Protein AF-A0A371H7N7-F1 (afdb_monomer_lite)

Organism: Mucuna pruriens (NCBI:txid157652)

pLDDT: mean 86.78, std 11.56, range [39.19, 96.56]

Foldseek 3Di:
DAKAWEDQPDPAWEDLDPVQFDPKDQPPWDWDADPVRDIFTFRTFGAGPLAPVRHGYTHTNPDPHTYDHPVVLVVQVWDWDDDPQKIFTAHPVRQTQDIFGQDPVRTTMDDSNVSSVSNVVVVVVPD

Secondary structure (DSSP, 8-state):
--EEEEESS-SS-EES-GGGEEEEETT--EEEE-TTS-EEEE-EEEEETT-TT--SEEE-TT-SSEEEEHHHHHHTT-EEEEETTEEEEE-TT--EEEEEEBPTTS-EEEEHHHHHHHHHHHHHT--

Radius of gyration: 14.7 Å; chains: 1; bounding box: 49×28×42 Å

Sequence (127 aa):
MFFLYLDTGCSNYMTGNRDWLVDFNPNVTTSVRFADNSTNLVEGIGKNGKTAFMHDVLYIPSMKNNLLSLGQLLEKGFTMVMQANHIKNFDDKQRLVLKAQLSRNRTFKVNLSTIAIQYLSTVNTRR

Structure (mmCIF, N/CA/C/O backbone):
data_AF-A0A371H7N7-F1
#
_entry.id   AF-A0A371H7N7-F1
#
loop_
_atom_site.group_PDB
_atom_site.id
_atom_site.type_symbol
_atom_site.label_atom_id
_atom_site.label_alt_id
_atom_site.label_comp_id
_atom_site.label_asym_id
_atom_site.label_entity_id
_atom_site.label_seq_id
_atom_site.pdbx_PDB_ins_code
_atom_site.Cartn_x
_atom_site.Cartn_y
_atom_site.Cartn_z
_atom_site.occupancy
_atom_site.B_iso_or_equiv
_atom_site.auth_seq_id
_atom_site.auth_comp_id
_atom_site.auth_asym_id
_atom_site.auth_atom_id
_atom_site.pdbx_PDB_model_num
ATOM 1 N N . MET A 1 1 ? -1.977 -17.231 0.089 1.00 50.56 1 MET A N 1
ATOM 2 C CA . MET A 1 1 ? -2.769 -16.263 0.887 1.00 50.56 1 MET A CA 1
ATOM 3 C C . MET A 1 1 ? -2.306 -14.861 0.516 1.00 50.56 1 MET A C 1
ATOM 5 O O . MET A 1 1 ? -1.103 -14.641 0.472 1.00 50.56 1 MET A O 1
ATOM 9 N N . PHE A 1 2 ? -3.218 -13.960 0.153 1.00 75.62 2 PHE A N 1
ATOM 10 C CA . PHE A 1 2 ? -2.878 -12.685 -0.489 1.00 75.62 2 PHE A CA 1
ATOM 11 C C . PHE A 1 2 ? -2.999 -11.528 0.506 1.00 75.62 2 PHE A C 1
ATOM 13 O O . PHE A 1 2 ? -4.110 -11.130 0.862 1.00 75.62 2 PHE A O 1
ATOM 20 N N . PHE A 1 3 ? -1.857 -11.022 0.974 1.00 85.88 3 PHE A N 1
ATOM 21 C CA . PHE A 1 3 ? -1.798 -9.953 1.967 1.00 85.88 3 PHE A CA 1
ATOM 22 C C . PHE A 1 3 ? -1.256 -8.650 1.384 1.00 85.88 3 PHE A C 1
ATOM 24 O O . PHE A 1 3 ? -0.338 -8.666 0.560 1.00 85.88 3 PHE A O 1
ATOM 31 N N . LEU A 1 4 ? -1.802 -7.541 1.879 1.00 89.81 4 LEU A N 1
ATOM 32 C CA . LEU A 1 4 ? -1.240 -6.199 1.754 1.00 89.81 4 LEU A CA 1
ATOM 33 C C . LEU A 1 4 ? -0.798 -5.724 3.137 1.00 89.81 4 LEU A C 1
ATOM 35 O O . LEU A 1 4 ? -1.528 -5.922 4.112 1.00 89.81 4 LEU A O 1
ATOM 39 N N . TYR A 1 5 ? 0.362 -5.084 3.219 1.00 94.06 5 TYR A N 1
ATOM 40 C CA . TYR A 1 5 ? 0.776 -4.342 4.406 1.00 94.06 5 TYR A CA 1
ATOM 41 C C . TYR A 1 5 ? 0.258 -2.917 4.305 1.00 94.06 5 TYR A C 1
ATOM 43 O O . TYR A 1 5 ? 0.363 -2.302 3.250 1.00 94.06 5 TYR A O 1
ATOM 51 N N . LEU A 1 6 ? -0.292 -2.403 5.397 1.00 94.12 6 LEU A N 1
ATOM 52 C CA . LEU A 1 6 ? -0.692 -1.005 5.482 1.00 94.12 6 LEU A CA 1
ATOM 53 C C . LEU A 1 6 ? 0.512 -0.187 5.922 1.00 94.12 6 LEU A C 1
ATOM 55 O O . LEU A 1 6 ? 1.086 -0.472 6.975 1.00 94.12 6 LEU A O 1
ATOM 59 N N . ASP A 1 7 ? 0.884 0.798 5.118 1.00 94.00 7 ASP A N 1
ATOM 60 C CA . ASP A 1 7 ? 2.124 1.535 5.305 1.00 94.00 7 ASP A CA 1
ATOM 61 C C . ASP A 1 7 ? 1.905 3.035 5.080 1.00 94.00 7 ASP A C 1
ATOM 63 O O . ASP A 1 7 ? 1.412 3.464 4.035 1.00 94.00 7 ASP A O 1
ATOM 67 N N . THR A 1 8 ? 2.250 3.836 6.089 1.00 93.62 8 THR A N 1
ATOM 68 C CA . THR A 1 8 ? 2.228 5.303 6.020 1.00 93.62 8 THR A CA 1
ATOM 69 C C . THR A 1 8 ? 3.450 5.869 5.299 1.00 93.62 8 THR A C 1
ATOM 71 O O . THR A 1 8 ? 3.380 6.985 4.801 1.00 93.62 8 THR A O 1
ATOM 74 N N . GLY A 1 9 ? 4.564 5.131 5.248 1.00 92.88 9 GLY A N 1
ATOM 75 C CA . GLY A 1 9 ? 5.793 5.520 4.544 1.00 92.88 9 GLY A CA 1
ATOM 76 C C . GLY A 1 9 ? 5.787 5.161 3.057 1.00 92.88 9 GLY A C 1
ATOM 77 O O . GLY A 1 9 ? 6.734 5.463 2.336 1.00 92.88 9 GLY A O 1
ATOM 78 N N . CYS A 1 10 ? 4.723 4.514 2.595 1.00 92.81 10 CYS A N 1
ATOM 79 C CA . CYS A 1 10 ? 4.551 4.093 1.220 1.00 92.81 10 CYS A CA 1
ATOM 80 C C . CYS A 1 10 ? 3.771 5.161 0.440 1.00 92.81 10 CYS A C 1
ATOM 82 O O . CYS A 1 10 ? 2.659 5.513 0.833 1.00 92.81 10 CYS A O 1
ATOM 84 N N . SER A 1 11 ? 4.320 5.670 -0.667 1.00 90.94 11 SER A N 1
ATOM 85 C CA . SER A 1 11 ? 3.679 6.727 -1.469 1.00 90.94 11 SER A CA 1
ATOM 86 C C . SER A 1 11 ? 2.551 6.214 -2.365 1.00 90.94 11 SER A C 1
ATOM 88 O O . SER A 1 11 ? 1.577 6.918 -2.600 1.00 90.94 11 SER A O 1
ATOM 90 N N . ASN A 1 12 ? 2.667 4.982 -2.864 1.00 91.38 12 ASN A N 1
ATOM 91 C CA . ASN A 1 12 ? 1.751 4.405 -3.844 1.00 91.38 12 ASN A CA 1
ATOM 92 C C . ASN A 1 12 ? 1.397 2.971 -3.473 1.00 91.38 12 ASN A C 1
ATOM 94 O O . ASN A 1 12 ? 2.166 2.277 -2.819 1.00 91.38 12 ASN A O 1
ATOM 98 N N . TYR A 1 13 ? 0.259 2.472 -3.937 1.00 91.75 13 TYR A N 1
ATOM 99 C CA . TYR A 1 13 ? 0.018 1.034 -3.935 1.00 91.75 13 TYR A CA 1
ATOM 100 C C . TYR A 1 13 ? 1.045 0.323 -4.802 1.00 91.75 13 TYR A C 1
ATOM 102 O O . TYR A 1 13 ? 1.260 0.698 -5.951 1.00 91.75 13 TYR A O 1
ATOM 110 N N . MET A 1 14 ? 1.673 -0.708 -4.245 1.00 93.12 14 MET A N 1
ATOM 111 C CA . MET A 1 14 ? 2.745 -1.436 -4.912 1.00 93.12 14 MET A CA 1
ATOM 112 C C . MET A 1 14 ? 2.577 -2.942 -4.728 1.00 93.12 14 MET A C 1
ATOM 114 O O . MET A 1 14 ? 2.270 -3.420 -3.631 1.00 93.12 14 MET A O 1
ATOM 118 N N . THR A 1 15 ? 2.781 -3.702 -5.800 1.00 92.69 15 THR A N 1
ATOM 119 C CA . THR A 1 15 ? 2.660 -5.164 -5.803 1.00 92.69 15 THR A CA 1
ATOM 120 C C . THR A 1 15 ? 3.768 -5.807 -6.625 1.00 92.69 15 THR A C 1
ATOM 122 O O . THR A 1 15 ? 4.116 -5.326 -7.702 1.00 92.69 15 THR A O 1
ATOM 125 N N . GLY A 1 16 ? 4.276 -6.939 -6.141 1.00 93.44 16 GLY A N 1
ATOM 126 C CA . GLY A 1 16 ? 5.113 -7.844 -6.936 1.00 93.44 16 GLY A CA 1
ATOM 127 C C . GLY A 1 16 ? 4.303 -8.896 -7.694 1.00 93.44 16 GLY A C 1
ATOM 128 O O . GLY A 1 16 ? 4.861 -9.701 -8.433 1.00 93.44 16 GLY A O 1
ATOM 129 N N . ASN A 1 17 ? 2.977 -8.921 -7.520 1.00 91.69 17 ASN A N 1
ATOM 130 C CA . ASN A 1 17 ? 2.099 -9.908 -8.139 1.00 91.69 17 ASN A CA 1
ATOM 131 C C . ASN A 1 17 ? 1.337 -9.319 -9.337 1.00 91.69 17 ASN A C 1
ATOM 133 O O . ASN A 1 17 ? 0.394 -8.544 -9.162 1.00 91.69 17 ASN A O 1
ATOM 137 N N . ARG A 1 18 ? 1.735 -9.733 -10.544 1.00 91.56 18 ARG A N 1
ATOM 138 C CA . ARG A 1 18 ? 1.159 -9.298 -11.823 1.00 91.56 18 ARG A CA 1
ATOM 139 C C . ARG A 1 18 ? -0.263 -9.816 -12.067 1.00 91.56 18 ARG A C 1
ATOM 141 O O . ARG A 1 18 ? -1.046 -9.134 -12.728 1.00 91.56 18 ARG A O 1
ATOM 148 N N . ASP A 1 19 ? -0.615 -10.971 -11.511 1.00 90.62 19 ASP A N 1
ATOM 149 C CA . ASP A 1 19 ? -1.928 -11.608 -11.703 1.00 90.62 19 ASP A CA 1
ATOM 150 C C . ASP A 1 19 ? -3.046 -10.887 -10.941 1.00 90.62 19 ASP A C 1
ATOM 152 O O . ASP A 1 19 ? -4.230 -11.142 -11.151 1.00 90.62 19 ASP A O 1
ATOM 156 N N . TRP A 1 20 ? -2.691 -9.988 -10.020 1.00 86.69 20 TRP A N 1
ATOM 157 C CA . TRP A 1 20 ? -3.670 -9.170 -9.302 1.00 86.69 20 TRP A CA 1
ATOM 158 C C . TRP A 1 20 ? -4.144 -7.971 -10.119 1.00 86.69 20 TRP A C 1
ATOM 160 O O . TRP A 1 20 ? -5.143 -7.348 -9.752 1.00 86.69 20 TRP A O 1
ATOM 170 N N . LEU A 1 21 ? -3.419 -7.631 -11.185 1.00 90.25 21 LEU A N 1
ATOM 171 C CA . LEU A 1 21 ? -3.629 -6.413 -11.945 1.00 90.25 21 LEU A CA 1
ATOM 172 C C . LEU A 1 21 ? -4.496 -6.677 -13.174 1.00 90.25 21 LEU A C 1
ATOM 174 O O . LEU A 1 21 ? -4.142 -7.464 -14.052 1.00 90.25 21 LEU A O 1
ATOM 178 N N . VAL A 1 22 ? -5.615 -5.965 -13.234 1.00 90.62 22 VAL A N 1
ATOM 179 C CA . VAL A 1 22 ? -6.450 -5.800 -14.428 1.00 90.62 22 VAL A CA 1
ATOM 180 C C . VAL A 1 22 ? -6.168 -4.433 -15.051 1.00 90.62 22 VAL A C 1
ATOM 182 O O . VAL A 1 22 ? -5.583 -3.565 -14.396 1.00 90.62 22 VAL A O 1
ATOM 185 N N . ASP A 1 23 ? -6.560 -4.245 -16.313 1.00 91.94 23 ASP A N 1
ATOM 186 C CA . ASP A 1 23 ? -6.264 -3.033 -17.097 1.00 91.94 23 ASP A CA 1
ATOM 187 C C . ASP A 1 23 ? -4.771 -2.655 -17.057 1.00 91.94 23 ASP A C 1
ATOM 189 O O . ASP A 1 23 ? -4.402 -1.489 -16.924 1.00 91.94 23 ASP A O 1
ATOM 193 N N . PHE A 1 24 ? -3.899 -3.664 -17.088 1.00 94.12 24 PHE A N 1
ATOM 194 C CA . PHE A 1 24 ? -2.469 -3.472 -16.896 1.00 94.12 24 PHE A CA 1
ATOM 195 C C . PHE A 1 24 ? -1.835 -2.739 -18.081 1.00 94.12 24 PHE A C 1
ATOM 197 O O . PHE A 1 24 ? -1.906 -3.206 -19.218 1.00 94.12 24 PHE A O 1
ATOM 204 N N . ASN A 1 25 ? -1.151 -1.636 -17.794 1.00 94.62 25 ASN A N 1
ATOM 205 C CA . ASN A 1 25 ? -0.377 -0.869 -18.754 1.00 94.62 25 ASN A CA 1
ATOM 206 C C . ASN A 1 25 ? 1.133 -1.070 -18.502 1.00 94.62 25 ASN A C 1
ATOM 208 O O . ASN A 1 25 ? 1.655 -0.511 -17.532 1.00 94.62 25 ASN A O 1
ATOM 212 N N . PRO A 1 26 ? 1.845 -1.822 -19.366 1.00 94.56 26 PRO A N 1
ATOM 213 C CA . PRO A 1 26 ? 3.290 -2.042 -19.249 1.00 94.56 26 PRO A CA 1
ATOM 214 C C . PRO A 1 26 ? 4.131 -0.830 -19.674 1.00 94.56 26 PRO A C 1
ATOM 216 O O . PRO A 1 26 ? 5.322 -0.784 -19.395 1.00 94.56 26 PRO A O 1
ATOM 219 N N . ASN A 1 27 ? 3.539 0.158 -20.354 1.00 92.88 27 ASN A N 1
ATOM 220 C CA . ASN A 1 27 ? 4.286 1.293 -20.907 1.00 92.88 27 ASN A CA 1
ATOM 221 C C . ASN A 1 27 ? 4.655 2.339 -19.843 1.00 92.88 27 ASN A C 1
ATOM 223 O O . ASN A 1 27 ? 5.326 3.323 -20.146 1.00 92.88 27 ASN A O 1
ATOM 227 N N . VAL A 1 28 ? 4.208 2.154 -18.598 1.00 86.12 28 VAL A N 1
ATOM 228 C CA . VAL A 1 28 ? 4.626 2.990 -17.472 1.00 86.12 28 VAL A CA 1
ATOM 229 C C . VAL A 1 28 ? 5.965 2.482 -16.960 1.00 86.12 28 VAL A C 1
ATOM 231 O O . VAL A 1 28 ? 6.024 1.602 -16.107 1.00 86.12 28 VAL A O 1
ATOM 234 N N . THR A 1 29 ? 7.037 3.073 -17.478 1.00 79.19 29 THR A N 1
ATOM 235 C CA . THR A 1 29 ? 8.408 2.834 -17.027 1.00 79.19 29 THR A CA 1
ATOM 236 C C . THR A 1 29 ? 8.856 4.003 -16.160 1.00 79.19 29 THR A C 1
ATOM 238 O O . THR A 1 29 ? 9.343 5.021 -16.651 1.00 79.19 29 THR A O 1
ATOM 241 N N . THR A 1 30 ? 8.641 3.879 -14.855 1.00 89.12 30 THR A N 1
ATOM 242 C CA . THR A 1 30 ? 9.142 4.823 -13.846 1.00 89.12 30 THR A CA 1
ATOM 243 C C . THR A 1 30 ? 9.967 4.063 -12.813 1.00 89.12 30 THR A C 1
ATOM 245 O O . THR A 1 30 ? 10.076 2.841 -12.876 1.00 89.12 30 THR A O 1
ATOM 248 N N . SER A 1 31 ? 10.565 4.759 -11.856 1.00 92.12 31 SER A N 1
ATOM 249 C CA . SER A 1 31 ? 11.315 4.136 -10.770 1.00 92.12 31 SER A CA 1
ATOM 250 C C . SER A 1 31 ? 10.778 4.572 -9.418 1.00 92.12 31 SER A C 1
ATOM 252 O O . SER A 1 31 ? 10.473 5.748 -9.223 1.00 92.12 31 SER A O 1
ATOM 254 N N . VAL A 1 32 ? 10.727 3.646 -8.467 1.00 92.69 32 VAL A N 1
ATOM 255 C CA . VAL A 1 32 ? 10.429 3.953 -7.065 1.00 92.69 32 VAL A CA 1
ATOM 256 C C . VAL A 1 32 ? 11.697 3.885 -6.231 1.00 92.69 32 VAL A C 1
ATOM 258 O O . VAL A 1 32 ? 12.559 3.034 -6.460 1.00 92.69 32 VAL A O 1
ATOM 261 N N . ARG A 1 33 ? 11.792 4.767 -5.237 1.00 94.31 33 ARG A N 1
ATOM 262 C CA . ARG A 1 33 ? 12.889 4.793 -4.272 1.00 94.31 33 ARG A CA 1
ATOM 263 C C . ARG A 1 33 ? 12.403 4.282 -2.922 1.00 94.31 33 ARG A C 1
ATOM 265 O O . ARG A 1 33 ? 11.396 4.764 -2.410 1.00 94.31 33 ARG A O 1
ATOM 272 N N . PHE A 1 34 ? 13.121 3.325 -2.353 1.00 91.19 34 PHE A N 1
ATOM 273 C CA . PHE A 1 34 ? 12.824 2.750 -1.045 1.00 91.19 34 PHE A CA 1
ATOM 274 C C . PHE A 1 34 ? 13.498 3.539 0.079 1.00 91.19 34 PHE A C 1
ATOM 276 O O . PHE A 1 34 ? 14.346 4.404 -0.152 1.00 91.19 34 PHE A O 1
ATOM 283 N N . ALA A 1 35 ? 13.115 3.229 1.320 1.00 90.62 35 ALA A N 1
ATOM 284 C CA . ALA A 1 35 ? 13.650 3.878 2.516 1.00 90.62 35 ALA A CA 1
ATOM 285 C C . ALA A 1 35 ? 15.169 3.684 2.693 1.00 90.62 35 ALA A C 1
ATOM 287 O O . ALA A 1 35 ? 15.821 4.511 3.320 1.00 90.62 35 ALA A O 1
ATOM 288 N N . ASP A 1 36 ? 15.737 2.623 2.117 1.00 92.81 36 ASP A N 1
ATOM 289 C CA . ASP A 1 36 ? 17.178 2.348 2.086 1.00 92.81 36 ASP A CA 1
ATOM 290 C C . ASP A 1 36 ? 17.909 3.051 0.925 1.00 92.81 36 ASP A C 1
ATOM 292 O O . ASP A 1 36 ? 19.068 2.753 0.648 1.00 92.81 36 ASP A O 1
ATOM 296 N N . ASN A 1 37 ? 17.233 3.978 0.235 1.00 93.25 37 ASN A N 1
ATOM 297 C CA . ASN A 1 37 ? 17.720 4.702 -0.938 1.00 93.25 37 ASN A CA 1
ATOM 298 C C . ASN A 1 37 ? 17.969 3.815 -2.176 1.00 93.25 37 ASN A C 1
ATOM 300 O O . ASN A 1 37 ? 18.422 4.317 -3.208 1.00 93.25 37 ASN A O 1
ATOM 304 N N . SER A 1 38 ? 17.633 2.521 -2.118 1.00 93.19 38 SER A N 1
ATOM 305 C CA . SER A 1 38 ? 17.618 1.668 -3.302 1.00 93.19 38 SER A CA 1
ATOM 306 C C . SER A 1 38 ? 16.498 2.096 -4.248 1.00 93.19 38 SER A C 1
ATOM 308 O O . SER A 1 38 ? 15.455 2.613 -3.836 1.00 93.19 38 SER A O 1
ATOM 310 N N . THR A 1 39 ? 16.723 1.900 -5.542 1.00 94.69 39 THR A N 1
ATOM 311 C CA . THR A 1 39 ? 15.760 2.241 -6.589 1.00 94.69 39 THR A CA 1
ATOM 312 C C . THR A 1 39 ? 15.378 0.975 -7.337 1.00 94.69 39 THR A C 1
ATOM 314 O O . THR A 1 39 ? 16.253 0.192 -7.699 1.00 94.69 39 THR A O 1
ATOM 317 N N . ASN A 1 40 ? 14.083 0.760 -7.565 1.00 93.75 40 ASN A N 1
ATOM 318 C CA . ASN A 1 40 ? 13.601 -0.345 -8.392 1.00 93.75 40 ASN A CA 1
ATOM 319 C C . ASN A 1 40 ? 12.742 0.182 -9.536 1.00 93.75 40 ASN A C 1
ATOM 321 O O . ASN A 1 40 ? 12.033 1.183 -9.395 1.00 93.75 40 ASN A O 1
ATOM 325 N N . LEU A 1 41 ? 12.807 -0.527 -10.659 1.00 94.88 41 LEU A N 1
ATOM 326 C CA . LEU A 1 41 ? 12.006 -0.237 -11.834 1.00 94.88 41 LEU A CA 1
ATOM 327 C C . LEU A 1 41 ? 10.552 -0.656 -11.594 1.00 94.88 41 LEU A C 1
ATOM 329 O O . LEU A 1 41 ? 10.273 -1.749 -11.101 1.00 94.88 41 LEU A O 1
ATOM 333 N N . VAL A 1 42 ? 9.637 0.231 -11.960 1.00 96.00 42 VAL A N 1
ATOM 334 C CA . VAL A 1 42 ? 8.224 -0.082 -12.137 1.00 96.00 42 VAL A CA 1
ATOM 335 C C . VAL A 1 42 ? 8.052 -0.595 -13.558 1.00 96.00 42 VAL A C 1
ATOM 337 O O . VAL A 1 42 ? 8.406 0.095 -14.513 1.00 96.00 42 VAL A O 1
ATOM 340 N N . GLU A 1 43 ? 7.499 -1.795 -13.688 1.00 95.62 43 GLU A N 1
ATOM 341 C CA . GLU A 1 43 ? 7.284 -2.471 -14.976 1.00 95.62 43 GLU A CA 1
ATOM 342 C C . GLU A 1 43 ? 5.830 -2.382 -15.455 1.00 95.62 43 GLU A C 1
ATOM 344 O O . GLU A 1 43 ? 5.410 -3.062 -16.390 1.00 95.62 43 GLU A O 1
ATOM 349 N N . GLY A 1 44 ? 5.033 -1.553 -14.791 1.00 95.19 44 GLY A N 1
ATOM 350 C CA . GLY A 1 44 ? 3.711 -1.177 -15.249 1.00 95.19 44 GLY A CA 1
ATOM 351 C C . GLY A 1 44 ? 2.807 -0.713 -14.122 1.00 95.19 44 GLY A C 1
ATOM 352 O O . GLY A 1 44 ? 3.168 -0.700 -12.943 1.00 95.19 44 GLY A O 1
ATOM 353 N N . ILE A 1 45 ? 1.594 -0.345 -14.504 1.00 95.00 45 ILE A N 1
ATOM 354 C CA . ILE A 1 45 ? 0.543 0.088 -13.591 1.00 95.00 45 ILE A CA 1
ATOM 355 C C . ILE A 1 45 ? -0.746 -0.655 -13.912 1.00 95.00 45 ILE A C 1
ATOM 357 O O . ILE A 1 45 ? -1.001 -1.001 -15.064 1.00 95.00 45 ILE A O 1
ATOM 361 N N . GLY A 1 46 ? -1.577 -0.906 -12.911 1.00 92.56 46 GLY A N 1
ATOM 362 C CA . GLY A 1 46 ? -2.893 -1.488 -13.135 1.00 92.56 46 GLY A CA 1
ATOM 363 C C . GLY A 1 46 ? -3.856 -1.212 -11.995 1.00 92.56 46 GLY A C 1
ATOM 364 O O . GLY A 1 46 ? -3.558 -0.486 -11.045 1.00 92.56 46 GLY A O 1
ATOM 365 N N . LYS A 1 47 ? -5.029 -1.827 -12.082 1.00 89.19 47 LYS A N 1
ATOM 366 C CA . LYS A 1 47 ? -6.036 -1.811 -11.019 1.00 89.19 47 LYS A CA 1
ATOM 367 C C . LYS A 1 47 ? -6.063 -3.170 -10.346 1.00 89.19 47 LYS A C 1
ATOM 369 O O . LYS A 1 47 ? -5.913 -4.190 -11.012 1.00 89.19 47 LYS A O 1
ATOM 374 N N . ASN A 1 48 ? -6.294 -3.216 -9.039 1.00 83.69 48 ASN A N 1
ATOM 375 C CA . ASN A 1 48 ? -6.486 -4.504 -8.382 1.00 83.69 48 ASN A CA 1
ATOM 376 C C . ASN A 1 48 ? -7.870 -5.065 -8.735 1.00 83.69 48 ASN A C 1
ATOM 378 O O . ASN A 1 48 ? -8.889 -4.526 -8.303 1.00 83.69 48 ASN A O 1
ATOM 382 N N . GLY A 1 49 ? -7.917 -6.180 -9.464 1.00 71.06 49 GLY A N 1
ATOM 383 C CA . GLY A 1 49 ? -9.176 -6.789 -9.911 1.00 71.06 49 GLY A CA 1
ATOM 384 C C . GLY A 1 49 ? -10.085 -7.290 -8.781 1.00 71.06 49 GLY A C 1
ATOM 385 O O . GLY A 1 49 ? -11.245 -7.610 -9.023 1.00 71.06 49 GLY A O 1
ATOM 386 N N . LYS A 1 50 ? -9.585 -7.369 -7.540 1.00 70.38 50 LYS A N 1
ATOM 387 C CA . LYS A 1 50 ? -10.341 -7.857 -6.373 1.00 70.38 50 LYS A CA 1
ATOM 388 C C . LYS A 1 50 ? -10.949 -6.745 -5.524 1.00 70.38 50 LYS A C 1
ATOM 390 O O . LYS A 1 50 ? -11.822 -7.024 -4.706 1.00 70.38 50 LYS A O 1
ATOM 395 N N . THR A 1 51 ? -10.485 -5.505 -5.664 1.00 68.88 51 THR A N 1
ATOM 396 C CA . THR A 1 51 ? -10.880 -4.392 -4.793 1.00 68.88 51 THR A CA 1
ATOM 397 C C . THR A 1 51 ? -11.119 -3.128 -5.609 1.00 68.88 51 THR A C 1
ATOM 399 O O . THR A 1 51 ? -10.190 -2.484 -6.085 1.00 68.88 51 THR A O 1
ATOM 402 N N . ALA A 1 52 ? -12.385 -2.717 -5.701 1.00 64.12 52 ALA A N 1
ATOM 403 C CA . ALA A 1 52 ? -12.828 -1.623 -6.568 1.00 64.12 52 ALA A CA 1
ATOM 404 C C . ALA A 1 52 ? -12.260 -0.228 -6.227 1.00 64.12 52 ALA A C 1
ATOM 406 O O . ALA A 1 52 ? -12.487 0.710 -6.977 1.00 64.12 52 ALA A O 1
ATOM 407 N N . PHE A 1 53 ? -11.540 -0.052 -5.113 1.00 69.69 53 PHE A N 1
ATOM 408 C CA . PHE A 1 53 ? -10.959 1.241 -4.718 1.00 69.69 53 PHE A CA 1
ATOM 409 C C . PHE A 1 53 ? -9.435 1.343 -4.939 1.00 69.69 53 PHE A C 1
ATOM 411 O O . PHE A 1 53 ? -8.864 2.437 -4.833 1.00 69.69 53 PHE A O 1
ATOM 418 N N . MET A 1 54 ? -8.765 0.230 -5.258 1.00 78.50 54 MET A N 1
ATOM 419 C CA . MET A 1 54 ? -7.314 0.180 -5.476 1.00 78.50 54 MET A CA 1
ATOM 420 C C . MET A 1 54 ? -6.984 0.372 -6.958 1.00 78.50 54 MET A C 1
ATOM 422 O O . MET A 1 54 ? -6.786 -0.584 -7.709 1.00 78.50 54 MET A O 1
ATOM 426 N N . HIS A 1 55 ? -6.940 1.640 -7.346 1.00 81.62 55 HIS A N 1
ATOM 427 C CA . HIS A 1 55 ? -6.464 2.112 -8.644 1.00 81.62 55 HIS A CA 1
ATOM 428 C C . HIS A 1 55 ? -4.982 2.484 -8.562 1.00 81.62 55 HIS A C 1
ATOM 430 O O . HIS A 1 55 ? -4.470 2.682 -7.458 1.00 81.62 55 HIS A O 1
ATOM 436 N N . ASP A 1 56 ? -4.333 2.594 -9.720 1.00 88.12 56 ASP A N 1
ATOM 437 C CA . ASP A 1 56 ? -2.965 3.106 -9.856 1.00 88.12 56 ASP A CA 1
ATOM 438 C C . ASP A 1 56 ? -1.928 2.303 -9.053 1.00 88.12 56 ASP A C 1
ATOM 440 O O . ASP A 1 56 ? -1.039 2.850 -8.399 1.00 88.12 56 ASP A O 1
ATOM 444 N N . VAL A 1 57 ? -2.069 0.975 -9.081 1.00 92.12 57 VAL A N 1
ATOM 445 C CA . VAL A 1 57 ? -1.171 0.042 -8.398 1.00 92.12 57 VAL A CA 1
ATOM 446 C C . VAL A 1 57 ? 0.069 -0.175 -9.256 1.00 92.12 57 VAL A C 1
ATOM 448 O O . VAL A 1 57 ? -0.026 -0.709 -10.362 1.00 92.12 57 VAL A O 1
ATOM 451 N N . LEU A 1 58 ? 1.229 0.211 -8.731 1.00 94.94 58 LEU A N 1
ATOM 452 C CA . LEU A 1 58 ? 2.519 0.019 -9.384 1.00 94.94 58 LEU A CA 1
ATOM 453 C C . LEU A 1 58 ? 2.945 -1.448 -9.293 1.00 94.94 58 LEU A C 1
ATOM 455 O O . LEU A 1 58 ? 2.901 -2.066 -8.224 1.00 94.94 58 LEU A O 1
ATOM 459 N N . TYR A 1 59 ? 3.383 -1.994 -10.420 1.00 95.25 59 TYR A N 1
ATOM 460 C CA . TYR A 1 59 ? 3.949 -3.329 -10.506 1.00 95.25 59 TYR A CA 1
ATOM 461 C C . TYR A 1 59 ? 5.470 -3.272 -10.449 1.00 95.25 59 TYR A C 1
ATOM 463 O O . TYR A 1 59 ? 6.108 -2.643 -11.293 1.00 95.25 59 TYR A O 1
ATOM 471 N N . ILE A 1 60 ? 6.047 -3.941 -9.455 1.00 94.94 60 ILE A N 1
ATOM 472 C CA . ILE A 1 60 ? 7.493 -4.005 -9.240 1.00 94.94 60 ILE A CA 1
ATOM 473 C C . ILE A 1 60 ? 7.850 -5.473 -8.972 1.00 94.94 60 ILE A C 1
ATOM 475 O O . ILE A 1 60 ? 7.658 -5.942 -7.846 1.00 94.94 60 ILE A O 1
ATOM 479 N N . PRO A 1 61 ? 8.356 -6.228 -9.967 1.00 93.38 61 PRO A N 1
ATOM 480 C CA . PRO A 1 61 ? 8.555 -7.676 -9.837 1.00 93.38 61 PRO A CA 1
ATOM 481 C C . PRO A 1 61 ? 9.472 -8.089 -8.681 1.00 93.38 61 PRO A C 1
ATOM 483 O O . PRO A 1 61 ? 9.310 -9.166 -8.112 1.00 93.38 61 PRO A O 1
ATOM 486 N N . SER A 1 62 ? 10.428 -7.233 -8.308 1.00 91.50 62 SER A N 1
ATOM 487 C CA . SER A 1 62 ? 11.369 -7.495 -7.214 1.00 91.50 62 SER A CA 1
ATOM 488 C C . SER A 1 62 ? 10.727 -7.434 -5.819 1.00 91.50 62 SER A C 1
ATOM 490 O O . SER A 1 62 ? 11.331 -7.879 -4.836 1.00 91.50 62 SER A O 1
ATOM 492 N N . MET A 1 63 ? 9.500 -6.913 -5.694 1.00 90.62 63 MET A N 1
ATOM 493 C CA . MET A 1 63 ? 8.825 -6.785 -4.406 1.00 90.62 63 MET A CA 1
ATOM 494 C C . MET A 1 63 ? 8.338 -8.127 -3.862 1.00 90.62 63 MET A C 1
ATOM 496 O O . MET A 1 63 ? 7.485 -8.802 -4.431 1.00 90.62 63 MET A O 1
ATOM 500 N N . LYS A 1 64 ? 8.809 -8.462 -2.659 1.00 88.81 64 LYS A N 1
ATOM 501 C CA . LYS A 1 64 ? 8.383 -9.668 -1.927 1.00 88.81 64 LYS A CA 1
ATOM 502 C C . LYS A 1 64 ? 7.071 -9.488 -1.165 1.00 88.81 64 LYS A C 1
ATOM 504 O O . LYS A 1 64 ? 6.402 -10.464 -0.840 1.00 88.81 64 LYS A O 1
ATOM 509 N N . ASN A 1 65 ? 6.734 -8.249 -0.822 1.00 90.12 65 ASN A N 1
ATOM 510 C CA . ASN A 1 65 ? 5.538 -7.903 -0.066 1.00 90.12 65 ASN A CA 1
ATOM 511 C C . ASN A 1 65 ? 4.782 -6.807 -0.807 1.00 90.12 65 ASN A C 1
ATOM 513 O O . ASN A 1 65 ? 5.394 -5.897 -1.354 1.00 90.12 65 ASN A O 1
ATOM 517 N N . ASN A 1 66 ? 3.458 -6.878 -0.771 1.00 91.81 66 ASN A N 1
ATOM 518 C CA . ASN A 1 66 ? 2.599 -5.884 -1.399 1.00 91.81 66 ASN A CA 1
ATOM 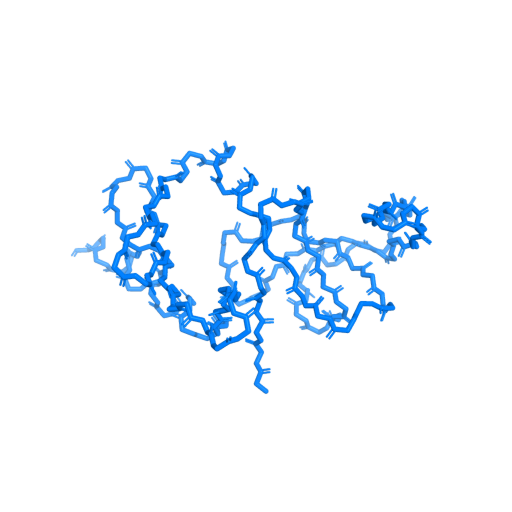519 C C . ASN A 1 66 ? 2.241 -4.809 -0.370 1.00 91.81 66 ASN A C 1
ATOM 521 O O . ASN A 1 66 ? 1.912 -5.138 0.776 1.00 91.81 66 ASN A O 1
ATOM 525 N N . LEU A 1 67 ? 2.300 -3.546 -0.775 1.00 93.25 67 LEU A N 1
ATOM 526 C CA . LEU A 1 67 ? 2.115 -2.396 0.101 1.00 93.25 67 LEU A CA 1
ATOM 527 C C . LEU A 1 67 ? 0.865 -1.617 -0.301 1.00 93.25 67 LEU A C 1
ATOM 529 O O . LEU A 1 67 ? 0.616 -1.355 -1.477 1.00 93.25 67 LEU A O 1
ATOM 533 N N . LEU A 1 68 ? 0.098 -1.231 0.710 1.00 92.31 68 LEU A N 1
ATOM 534 C CA . LEU A 1 68 ? -1.028 -0.325 0.614 1.00 92.31 68 LEU A CA 1
ATOM 535 C C . LEU A 1 68 ? -0.637 0.987 1.304 1.00 92.31 68 LEU A C 1
ATOM 537 O O . LEU A 1 68 ? -0.479 1.025 2.524 1.00 92.31 68 LEU A O 1
ATOM 541 N N . SER A 1 69 ? -0.480 2.047 0.515 1.00 93.06 69 SER A N 1
ATOM 542 C CA . SER A 1 69 ? -0.286 3.414 0.978 1.00 93.06 69 SER A CA 1
ATOM 543 C C . SER A 1 69 ? -1.496 3.908 1.769 1.00 93.06 69 SER A C 1
ATOM 545 O O . SER A 1 69 ? -2.577 4.148 1.231 1.00 93.06 69 SER A O 1
ATOM 547 N N . LEU A 1 70 ? -1.306 4.110 3.067 1.00 92.88 70 LEU A N 1
ATOM 548 C CA . LEU A 1 70 ? -2.302 4.793 3.890 1.00 92.88 70 LEU A CA 1
ATOM 549 C C . LEU A 1 70 ? -2.429 6.279 3.511 1.00 92.88 70 LEU A C 1
ATOM 551 O O . LEU A 1 70 ? -3.505 6.852 3.660 1.00 92.88 70 LEU A O 1
ATOM 555 N N . GLY A 1 71 ? -1.367 6.879 2.959 1.00 93.56 71 GLY A N 1
ATOM 556 C CA . GLY A 1 71 ? -1.392 8.243 2.423 1.00 93.56 71 GLY A CA 1
ATOM 557 C C . GLY A 1 71 ? -2.387 8.396 1.271 1.00 93.56 71 GLY A C 1
ATOM 558 O O . GLY A 1 71 ? -3.234 9.281 1.315 1.00 93.56 71 GLY A O 1
ATOM 559 N N . GLN A 1 72 ? -2.389 7.473 0.306 1.00 89.81 72 GLN A N 1
ATOM 560 C CA . GLN A 1 72 ? -3.360 7.502 -0.797 1.00 89.81 72 GLN A CA 1
ATOM 561 C C . GLN A 1 72 ? -4.810 7.291 -0.342 1.00 89.81 72 GLN A C 1
ATOM 563 O O . GLN A 1 72 ? -5.737 7.807 -0.966 1.00 89.81 72 GLN A O 1
ATOM 568 N N . LEU A 1 73 ? -5.042 6.515 0.723 1.00 89.38 73 LEU A N 1
ATOM 569 C CA . LEU A 1 73 ? -6.381 6.428 1.315 1.00 89.38 73 LEU A CA 1
ATOM 570 C C . LEU A 1 73 ? -6.799 7.775 1.907 1.00 89.38 73 LEU A C 1
ATOM 572 O O . LEU A 1 73 ? -7.929 8.207 1.683 1.00 89.38 73 LEU A O 1
ATOM 576 N N . LEU A 1 74 ? -5.886 8.452 2.602 1.00 91.38 74 LEU A N 1
ATOM 577 C CA . LEU A 1 74 ? -6.138 9.776 3.160 1.00 91.38 74 LEU A CA 1
ATOM 578 C C . LEU A 1 74 ? -6.444 10.812 2.065 1.00 91.38 74 LEU A C 1
ATOM 580 O O . LEU A 1 74 ? -7.422 11.543 2.189 1.00 91.38 74 LEU A O 1
ATOM 584 N N . GLU A 1 75 ? -5.685 10.824 0.964 1.00 91.44 75 GLU A N 1
ATOM 585 C CA . GLU A 1 75 ? -5.940 11.689 -0.205 1.00 91.44 75 GLU A CA 1
ATOM 586 C C . GLU A 1 75 ? -7.329 11.461 -0.817 1.00 91.44 75 GLU A C 1
ATOM 588 O O . GLU A 1 75 ? -7.977 12.396 -1.281 1.00 91.44 75 GLU A O 1
ATOM 593 N N . LYS A 1 76 ? -7.820 10.217 -0.780 1.00 87.44 76 LYS A N 1
ATOM 594 C CA . LYS A 1 76 ? -9.159 9.834 -1.253 1.00 87.44 76 LYS A CA 1
ATOM 595 C C . LYS A 1 76 ? -10.274 10.133 -0.240 1.00 87.44 76 LYS A C 1
ATOM 597 O O . LYS A 1 76 ? -11.413 9.731 -0.467 1.00 87.44 76 LYS A O 1
ATOM 602 N N . GLY A 1 77 ? -9.966 10.807 0.870 1.00 89.62 77 GLY A N 1
ATOM 603 C CA . GLY A 1 77 ? -10.937 11.220 1.886 1.00 89.62 77 GLY A CA 1
ATOM 604 C C . GLY A 1 77 ? -11.309 10.134 2.896 1.00 89.62 77 GLY A C 1
ATOM 605 O O . GLY A 1 77 ? -12.288 10.290 3.626 1.00 89.62 77 GLY A O 1
ATOM 606 N N . PHE A 1 78 ? -10.556 9.031 2.965 1.00 90.88 78 PHE A N 1
ATOM 607 C CA . PHE A 1 78 ? -10.806 8.009 3.977 1.00 90.88 78 PHE A CA 1
ATOM 608 C C . PHE A 1 78 ? -10.369 8.497 5.359 1.00 90.88 78 PHE A C 1
ATOM 610 O O . PHE A 1 78 ? -9.279 9.037 5.540 1.00 90.88 78 PHE A O 1
ATOM 617 N N . THR A 1 79 ? -11.198 8.229 6.366 1.00 94.50 79 THR A N 1
ATOM 618 C CA . THR A 1 79 ? -10.844 8.458 7.771 1.00 94.50 79 THR A CA 1
ATOM 619 C C . THR A 1 79 ? -10.122 7.239 8.328 1.00 94.50 79 THR A C 1
ATOM 621 O O . THR A 1 79 ? -10.596 6.112 8.183 1.00 94.50 79 THR A O 1
ATOM 624 N N . MET A 1 80 ? -9.004 7.453 9.019 1.00 94.12 80 MET A N 1
ATOM 625 C CA . MET A 1 80 ? -8.221 6.386 9.643 1.00 94.12 80 MET A CA 1
ATOM 626 C C . MET A 1 80 ? -8.246 6.505 11.160 1.00 94.12 80 MET A C 1
ATOM 628 O O . MET A 1 80 ? -7.948 7.559 11.712 1.00 94.12 80 MET A O 1
ATOM 632 N N . VAL A 1 81 ? -8.560 5.404 11.841 1.00 96.06 81 VAL A N 1
ATOM 633 C CA . VAL A 1 81 ? -8.554 5.330 13.305 1.00 96.06 81 VAL A CA 1
ATOM 634 C C . VAL A 1 81 ? -7.644 4.194 13.748 1.00 96.06 81 VAL A C 1
ATOM 636 O O . VAL A 1 81 ? -7.890 3.029 13.422 1.00 96.06 81 VAL A O 1
ATOM 639 N N . MET A 1 82 ? -6.612 4.536 14.520 1.00 95.94 82 MET A N 1
ATOM 640 C CA . MET A 1 82 ? -5.684 3.592 15.140 1.00 95.94 82 MET A CA 1
ATOM 641 C C . MET A 1 82 ? -5.920 3.565 16.648 1.00 95.94 82 MET A C 1
ATOM 643 O O . MET A 1 82 ? -5.547 4.490 17.359 1.00 95.94 82 MET A O 1
ATOM 647 N N . GLN A 1 83 ? -6.561 2.509 17.140 1.00 96.56 83 GLN A N 1
ATOM 648 C CA . GLN A 1 83 ? -6.852 2.349 18.564 1.00 96.56 83 GLN A CA 1
ATOM 649 C C . GLN A 1 83 ? -7.069 0.879 18.913 1.00 96.56 83 GLN A C 1
ATOM 651 O O . GLN A 1 83 ? -7.447 0.080 18.053 1.00 96.56 83 GLN A O 1
ATOM 656 N N . ALA A 1 84 ? -6.858 0.520 20.182 1.00 95.81 84 ALA A N 1
ATOM 657 C CA . ALA A 1 84 ? -7.106 -0.829 20.701 1.00 95.81 84 ALA A CA 1
ATOM 658 C C . ALA A 1 84 ? -6.498 -1.942 19.818 1.00 95.81 84 ALA A C 1
ATOM 660 O O . ALA A 1 84 ? -7.175 -2.904 19.448 1.00 95.81 84 ALA A O 1
ATOM 661 N N . ASN A 1 85 ? -5.223 -1.790 19.438 1.00 96.19 85 ASN A N 1
ATOM 662 C CA . ASN A 1 85 ? -4.476 -2.727 18.585 1.00 96.19 85 ASN A CA 1
ATOM 663 C C . ASN A 1 85 ? -5.091 -2.977 17.199 1.00 96.19 85 ASN A C 1
ATOM 665 O O . ASN A 1 85 ? -4.866 -4.027 16.598 1.00 96.19 85 ASN A O 1
ATOM 669 N N . HIS A 1 86 ? -5.861 -2.026 16.676 1.00 95.06 86 HIS A N 1
ATOM 670 C CA . HIS A 1 86 ? -6.426 -2.094 15.338 1.00 95.06 86 HIS A CA 1
ATOM 671 C C . HIS A 1 86 ? -6.210 -0.790 14.586 1.00 95.06 86 HIS A C 1
ATOM 673 O O . HIS A 1 86 ? -6.227 0.288 15.175 1.00 95.06 86 HIS A O 1
ATOM 679 N N . ILE A 1 87 ? -6.111 -0.907 13.267 1.00 95.31 87 ILE A N 1
ATOM 680 C CA . ILE A 1 87 ? -6.338 0.191 12.335 1.00 95.31 87 ILE A CA 1
ATOM 681 C C . ILE A 1 87 ? -7.637 -0.072 11.581 1.00 95.31 87 ILE A C 1
ATOM 683 O O . ILE A 1 87 ? -7.897 -1.187 11.111 1.00 95.31 87 ILE A O 1
ATOM 687 N N . LYS A 1 88 ? -8.476 0.955 11.505 1.00 93.50 88 LYS A N 1
ATOM 688 C CA . LYS A 1 88 ? -9.741 0.958 10.775 1.00 93.50 88 LYS A CA 1
ATOM 689 C C . LYS A 1 88 ? -9.728 2.109 9.782 1.00 93.50 88 LYS A C 1
ATOM 691 O O . LYS A 1 88 ? -9.332 3.209 10.152 1.00 93.50 88 LYS A O 1
ATOM 696 N N . ASN A 1 89 ? -10.168 1.849 8.558 1.00 91.81 89 ASN A N 1
ATOM 697 C CA . ASN A 1 89 ? -10.365 2.876 7.543 1.00 91.81 89 ASN A CA 1
ATOM 698 C C . ASN A 1 89 ? -11.851 2.959 7.220 1.00 91.81 89 ASN A C 1
ATOM 700 O O . ASN A 1 89 ? -12.499 1.927 7.006 1.00 91.81 89 ASN A O 1
ATOM 704 N N . PHE A 1 90 ? -12.358 4.179 7.170 1.00 90.81 90 PHE A N 1
ATOM 705 C CA . PHE A 1 90 ? -13.741 4.492 6.866 1.00 90.81 90 PHE A CA 1
ATOM 706 C C . PHE A 1 90 ? -13.806 5.353 5.616 1.00 90.81 90 PHE A C 1
ATOM 708 O O . PHE A 1 90 ? -12.921 6.176 5.400 1.00 90.81 90 PHE A O 1
ATOM 715 N N . ASP A 1 91 ? -14.833 5.159 4.801 1.00 87.69 91 ASP A N 1
ATOM 716 C CA . ASP A 1 91 ? -15.091 6.067 3.687 1.00 87.69 91 ASP A CA 1
ATOM 717 C C . ASP A 1 91 ? -15.708 7.398 4.149 1.00 87.69 91 ASP A C 1
ATOM 719 O O . ASP A 1 91 ? -15.946 7.626 5.337 1.00 87.69 91 ASP A O 1
ATOM 723 N N . ASP A 1 92 ? -15.980 8.272 3.184 1.00 86.12 92 ASP A N 1
ATOM 724 C CA . ASP A 1 92 ? -16.628 9.578 3.346 1.00 86.12 92 ASP A CA 1
ATOM 725 C C . ASP A 1 92 ? -17.960 9.525 4.118 1.00 86.12 92 ASP A C 1
ATOM 727 O O . ASP A 1 92 ? -18.336 10.479 4.798 1.00 86.12 92 ASP A O 1
ATOM 731 N N . LYS A 1 93 ? -18.656 8.386 4.069 1.00 87.44 93 LYS A N 1
ATOM 732 C CA . LYS A 1 93 ? -19.927 8.133 4.762 1.0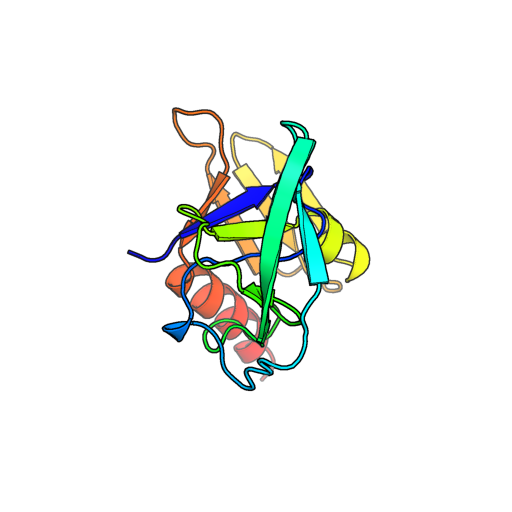0 87.44 93 LYS A CA 1
ATOM 733 C C . LYS A 1 93 ? -19.745 7.435 6.110 1.00 87.44 93 LYS A C 1
ATOM 735 O O . LYS A 1 93 ? -20.712 6.899 6.646 1.00 87.44 93 LYS A O 1
ATOM 740 N N . GLN A 1 94 ? -18.525 7.407 6.648 1.00 88.62 94 GLN A N 1
ATOM 741 C CA . GLN A 1 94 ? -18.172 6.751 7.912 1.00 88.62 94 GLN A CA 1
ATOM 742 C C . GLN A 1 94 ? -18.437 5.235 7.921 1.00 88.62 94 GLN A C 1
ATOM 744 O O . GLN A 1 94 ? -18.612 4.624 8.979 1.00 88.62 94 GLN A O 1
ATOM 749 N N . ARG A 1 95 ? -18.440 4.580 6.753 1.00 86.56 95 ARG A N 1
ATOM 750 C CA . ARG A 1 95 ? -18.612 3.122 6.662 1.00 86.56 95 ARG A CA 1
ATOM 751 C C . ARG A 1 95 ? -17.262 2.434 6.731 1.00 86.56 95 ARG A C 1
ATOM 753 O O . ARG A 1 95 ? -16.316 2.855 6.074 1.00 86.56 95 ARG A O 1
ATOM 760 N N . LEU A 1 96 ? -17.172 1.354 7.505 1.00 87.88 96 LEU A N 1
ATOM 761 C CA . LEU A 1 96 ? -15.932 0.595 7.663 1.00 87.88 96 LEU A CA 1
ATOM 762 C C . LEU A 1 96 ? -15.577 -0.135 6.361 1.00 87.88 96 LEU A C 1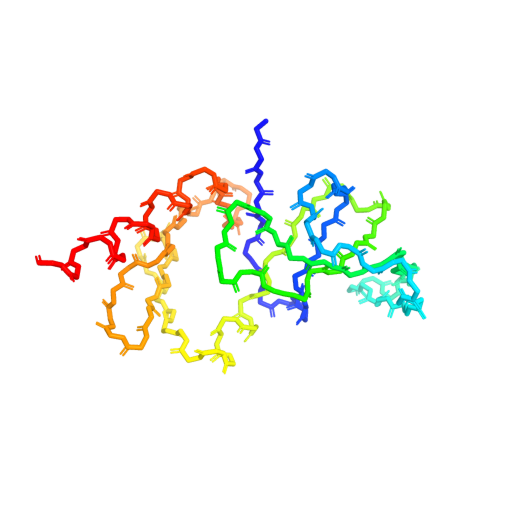
ATOM 764 O O . LEU A 1 96 ? -16.261 -1.079 5.977 1.00 87.88 96 LEU A O 1
ATOM 768 N N . VAL A 1 97 ? -14.472 0.256 5.729 1.00 85.81 97 VAL A N 1
ATOM 769 C CA . VAL A 1 97 ? -13.982 -0.360 4.484 1.00 85.81 97 VAL A CA 1
ATOM 770 C C . VAL A 1 97 ? -12.869 -1.364 4.748 1.00 85.81 97 VAL A C 1
ATOM 772 O O . VAL A 1 97 ? -12.764 -2.383 4.067 1.00 85.81 97 VAL A O 1
ATOM 775 N N . LEU A 1 98 ? -12.030 -1.082 5.742 1.00 88.88 98 LEU A N 1
ATOM 776 C CA . LEU A 1 98 ? -10.877 -1.910 6.053 1.00 88.88 98 LEU A CA 1
ATOM 777 C C . LEU A 1 98 ? -10.655 -1.964 7.558 1.00 88.88 98 LEU A C 1
ATOM 779 O O . LEU A 1 98 ? -10.673 -0.937 8.236 1.00 88.88 98 LEU A O 1
ATOM 783 N N . LYS A 1 99 ? -10.366 -3.159 8.071 1.00 90.25 99 LYS A N 1
ATOM 784 C CA . LYS A 1 99 ? -9.931 -3.384 9.452 1.00 90.25 99 LYS A CA 1
ATOM 785 C C . LYS A 1 99 ? -8.732 -4.326 9.467 1.00 90.25 99 LYS A C 1
ATOM 787 O O . LYS A 1 99 ? -8.809 -5.421 8.917 1.00 90.25 99 LYS A O 1
ATOM 792 N N . ALA A 1 100 ? -7.663 -3.933 10.152 1.00 93.56 100 ALA A N 1
ATOM 793 C CA . ALA A 1 100 ? -6.507 -4.787 10.402 1.00 93.56 100 ALA A CA 1
ATOM 794 C C . ALA A 1 100 ? -6.142 -4.777 11.886 1.00 93.56 100 ALA A C 1
ATOM 796 O O . ALA A 1 100 ? -6.204 -3.736 12.540 1.00 93.56 100 ALA A O 1
ATOM 797 N N . GLN A 1 101 ? -5.752 -5.934 12.408 1.00 95.06 101 GLN A N 1
ATOM 798 C CA . GLN A 1 101 ? -5.221 -6.069 13.761 1.00 95.06 101 GLN A CA 1
ATOM 799 C C . GLN A 1 101 ? -3.696 -5.919 13.740 1.00 95.06 101 GLN A C 1
ATOM 801 O O . GLN A 1 101 ? -3.041 -6.338 12.782 1.00 95.06 101 GLN A O 1
ATOM 806 N N . LEU A 1 102 ? -3.136 -5.338 14.799 1.00 96.50 102 LEU A N 1
ATOM 807 C CA . LEU A 1 102 ? -1.697 -5.258 15.019 1.00 96.50 102 LEU A CA 1
ATOM 808 C C . LEU A 1 102 ? -1.116 -6.672 15.154 1.00 96.50 102 LEU A C 1
ATOM 810 O O . LEU A 1 102 ? -1.519 -7.442 16.027 1.00 96.50 102 LEU A O 1
ATOM 814 N N . SER A 1 103 ? -0.169 -7.021 14.288 1.00 94.75 103 SER A N 1
ATOM 815 C CA . SER A 1 103 ? 0.521 -8.311 14.327 1.00 94.75 103 SER A CA 1
ATOM 816 C C . SER A 1 103 ? 1.708 -8.304 15.297 1.00 94.75 103 SER A C 1
ATOM 818 O O . SER A 1 103 ? 2.183 -7.253 15.722 1.00 94.75 103 SER A O 1
AT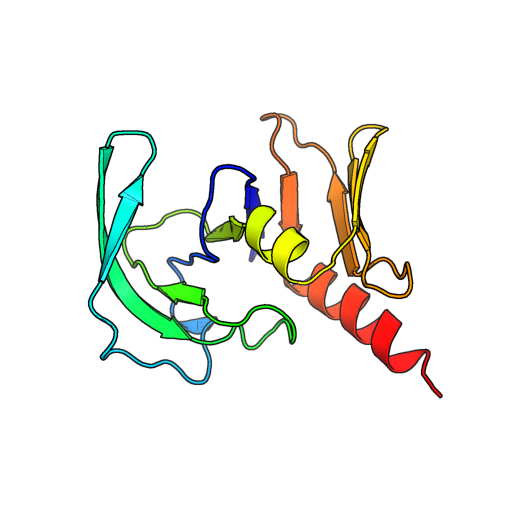OM 820 N N . ARG A 1 104 ? 2.252 -9.490 15.611 1.00 9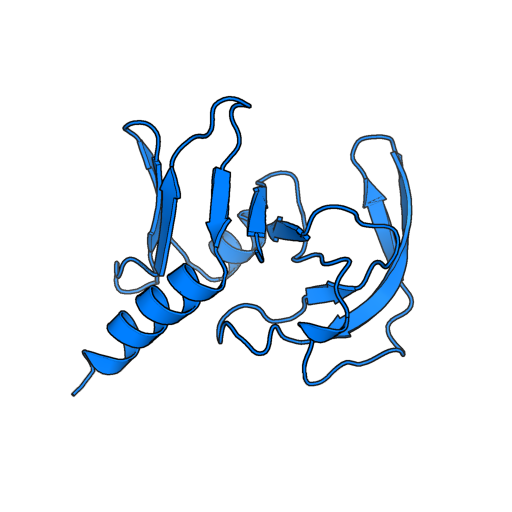5.12 104 ARG A N 1
ATOM 821 C CA . ARG A 1 104 ? 3.403 -9.648 16.529 1.00 95.12 104 ARG A CA 1
ATOM 822 C C . ARG A 1 104 ? 4.644 -8.855 16.107 1.00 95.12 104 ARG A C 1
ATOM 824 O O . ARG A 1 104 ? 5.353 -8.331 16.954 1.00 95.12 104 ARG A O 1
ATOM 831 N N . ASN A 1 105 ? 4.887 -8.723 14.804 1.00 94.75 105 ASN A N 1
ATOM 832 C CA . ASN A 1 105 ? 5.970 -7.903 14.252 1.00 94.75 105 ASN A CA 1
ATOM 833 C C . ASN A 1 105 ? 5.619 -6.402 14.172 1.00 94.75 105 ASN A C 1
ATOM 835 O O . ASN A 1 105 ? 6.304 -5.667 13.469 1.00 94.75 105 ASN A O 1
ATOM 839 N N . ARG A 1 106 ? 4.571 -5.950 14.877 1.00 95.31 106 ARG A N 1
ATOM 840 C CA . ARG A 1 106 ? 4.114 -4.553 14.958 1.00 95.31 106 ARG A CA 1
ATOM 841 C C . ARG A 1 106 ? 3.718 -3.944 13.607 1.00 95.31 106 ARG A C 1
ATOM 843 O O . ARG A 1 106 ? 3.869 -2.749 13.394 1.00 95.31 106 ARG A O 1
ATOM 850 N N . THR A 1 107 ? 3.201 -4.768 12.698 1.00 95.19 107 THR A N 1
ATOM 851 C CA . THR A 1 107 ? 2.693 -4.323 11.390 1.00 95.19 107 THR A CA 1
ATOM 852 C C . THR A 1 107 ? 1.183 -4.504 11.303 1.00 95.19 107 THR A C 1
ATOM 854 O O . THR A 1 107 ? 0.593 -5.248 12.085 1.00 95.19 107 THR A O 1
ATOM 857 N N . PHE A 1 108 ? 0.558 -3.884 10.309 1.00 95.00 108 PHE A N 1
ATOM 858 C CA . PHE A 1 108 ? -0.837 -4.135 9.968 1.00 95.00 108 PHE A CA 1
ATOM 859 C C . PHE A 1 108 ? -0.904 -4.795 8.600 1.00 95.00 108 PHE A C 1
ATOM 861 O O . PHE A 1 108 ? -0.343 -4.283 7.632 1.00 95.00 108 PHE A O 1
ATOM 868 N N . LYS A 1 109 ? -1.581 -5.941 8.520 1.00 92.44 109 LYS A N 1
ATOM 869 C CA . LYS A 1 109 ? -1.781 -6.664 7.263 1.00 92.44 109 LYS A CA 1
ATOM 870 C C . LYS A 1 109 ? -3.245 -6.984 7.079 1.00 92.44 109 LYS A C 1
ATOM 872 O O . LYS A 1 109 ? -3.947 -7.300 8.038 1.00 92.44 109 LYS A O 1
ATOM 877 N N . VAL A 1 110 ? -3.679 -6.955 5.834 1.00 89.06 110 VAL A N 1
ATOM 878 C CA . VAL A 1 110 ? -5.057 -7.241 5.450 1.00 89.06 110 VAL A CA 1
ATOM 879 C C . VAL A 1 110 ? -5.086 -8.302 4.377 1.00 89.06 110 VAL A C 1
ATOM 881 O O . VAL A 1 110 ? -4.262 -8.306 3.463 1.00 89.06 110 VAL A O 1
ATOM 884 N N . ASN A 1 111 ? -6.041 -9.216 4.500 1.00 85.50 111 ASN A N 1
ATOM 885 C CA . ASN A 1 111 ? -6.327 -10.174 3.450 1.00 85.50 111 ASN A CA 1
ATOM 886 C C . ASN A 1 111 ? -7.235 -9.505 2.414 1.00 85.50 111 ASN A C 1
ATOM 888 O O . ASN A 1 111 ? -8.315 -9.017 2.756 1.00 85.50 111 ASN A O 1
ATOM 892 N N . LEU A 1 112 ? -6.807 -9.511 1.152 1.00 75.81 112 LEU A N 1
ATOM 893 C CA . LEU A 1 112 ? -7.561 -8.924 0.044 1.00 75.81 112 LEU A CA 1
ATOM 894 C C . LEU A 1 112 ? -8.984 -9.478 -0.083 1.00 75.81 112 LEU A C 1
ATOM 896 O O . LEU A 1 112 ? -9.905 -8.714 -0.358 1.00 75.81 112 LEU A O 1
ATOM 900 N N . SER A 1 113 ? -9.187 -10.772 0.170 1.00 72.00 113 SER A N 1
ATOM 901 C CA . SER A 1 113 ? -10.519 -11.384 0.120 1.00 72.00 113 SER A CA 1
ATOM 902 C C . SER A 1 113 ? -11.447 -10.810 1.196 1.00 72.00 113 SER A C 1
ATOM 904 O O . SER A 1 113 ? -12.625 -10.582 0.947 1.00 72.00 113 SER A O 1
ATOM 906 N N . THR A 1 114 ? -10.915 -10.523 2.387 1.00 70.44 114 THR A N 1
ATOM 907 C CA . THR A 1 114 ? -11.681 -9.925 3.490 1.00 70.44 114 THR A CA 1
ATOM 908 C C . THR A 1 114 ? -12.031 -8.467 3.205 1.00 70.44 114 THR A C 1
ATOM 910 O O . THR A 1 114 ? -13.154 -8.052 3.482 1.00 70.44 114 THR A O 1
ATOM 913 N N . ILE A 1 115 ? -11.105 -7.706 2.612 1.00 70.25 115 ILE A N 1
ATOM 914 C CA . ILE A 1 115 ? -11.350 -6.317 2.194 1.00 70.25 115 ILE A CA 1
ATOM 915 C C . ILE A 1 115 ? -12.461 -6.261 1.146 1.00 70.25 115 ILE A C 1
ATOM 917 O O . ILE A 1 115 ? -13.368 -5.445 1.265 1.00 70.25 115 ILE A O 1
ATOM 921 N N . ALA A 1 116 ? -12.405 -7.133 0.136 1.00 65.75 116 ALA A N 1
ATOM 922 C CA . ALA A 1 116 ? -13.411 -7.185 -0.919 1.00 65.75 116 ALA A CA 1
ATOM 923 C C . ALA A 1 116 ? -14.812 -7.448 -0.347 1.00 65.75 116 ALA A C 1
ATOM 925 O O . ALA A 1 116 ? -15.752 -6.741 -0.693 1.00 65.75 116 ALA A O 1
ATOM 926 N N . ILE A 1 117 ? -14.943 -8.400 0.584 1.00 61.56 117 ILE A N 1
ATOM 927 C CA . ILE A 1 117 ? -16.214 -8.704 1.259 1.00 61.56 117 ILE A CA 1
ATOM 928 C C . ILE A 1 117 ? -16.709 -7.507 2.079 1.00 61.56 117 ILE A C 1
ATOM 930 O O . ILE A 1 117 ? -17.874 -7.136 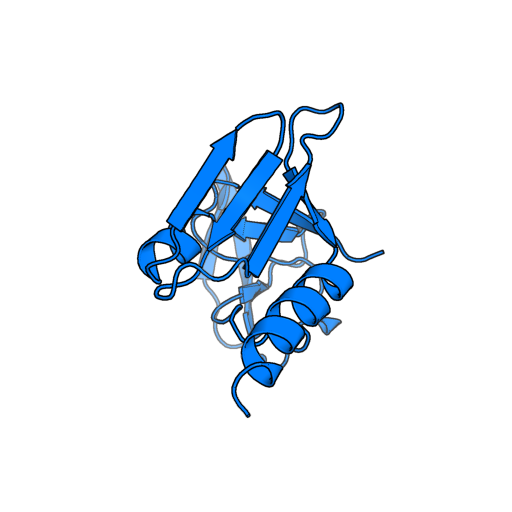1.964 1.00 61.56 117 ILE A O 1
ATOM 934 N N . GLN A 1 118 ? -15.843 -6.882 2.884 1.00 68.94 118 GLN A N 1
ATOM 935 C CA . GLN A 1 118 ? -16.214 -5.714 3.693 1.00 68.94 118 GLN A CA 1
ATOM 936 C C . GLN A 1 118 ? -16.673 -4.555 2.802 1.00 68.94 118 GLN A C 1
ATOM 938 O O . GLN A 1 118 ? -17.770 -4.030 2.993 1.00 68.94 118 GLN A O 1
ATOM 943 N N . TYR A 1 119 ? -15.910 -4.240 1.756 1.00 68.25 119 TYR A N 1
ATOM 944 C CA . TYR A 1 119 ? -16.276 -3.218 0.782 1.00 68.25 119 TYR A CA 1
ATOM 945 C C . TYR A 1 119 ? -17.597 -3.544 0.067 1.00 68.25 119 TYR A C 1
ATOM 947 O O . TYR A 1 119 ? -18.514 -2.729 0.072 1.00 68.25 119 TYR A O 1
ATOM 955 N N . LEU A 1 120 ? -17.762 -4.748 -0.486 1.00 62.12 120 LEU A N 1
ATOM 956 C CA . LEU A 1 120 ? -19.004 -5.139 -1.164 1.00 62.12 120 LEU A CA 1
ATOM 957 C C . LEU A 1 120 ? -20.209 -5.111 -0.223 1.00 62.12 120 LEU A C 1
ATOM 959 O O . LEU A 1 120 ? -21.268 -4.633 -0.618 1.00 62.12 120 LEU A O 1
ATOM 963 N N . SER A 1 121 ? -20.052 -5.553 1.028 1.00 63.59 121 SER A N 1
ATOM 964 C CA . SER A 1 121 ? -21.126 -5.481 2.023 1.00 63.59 121 SER A CA 1
ATOM 965 C C . SER A 1 121 ? -21.588 -4.040 2.250 1.00 63.59 121 SER A C 1
ATOM 967 O O . SER A 1 121 ? -22.790 -3.799 2.300 1.00 63.59 121 SER A O 1
ATOM 969 N N . THR A 1 122 ? -20.662 -3.074 2.258 1.00 61.62 122 THR A N 1
ATOM 970 C CA . THR A 1 122 ? -20.976 -1.641 2.392 1.00 61.62 122 THR A CA 1
ATOM 971 C C . THR A 1 122 ? -21.591 -1.018 1.135 1.00 61.62 122 THR A C 1
ATOM 973 O O . THR A 1 122 ? -22.291 -0.007 1.234 1.00 61.62 122 THR A O 1
ATOM 976 N N . VAL A 1 123 ? -21.337 -1.581 -0.052 1.00 63.97 123 VAL A N 1
ATOM 977 C CA . VAL A 1 123 ? -21.973 -1.160 -1.313 1.00 63.97 123 VAL A CA 1
ATOM 978 C C . VAL A 1 123 ? -23.377 -1.755 -1.433 1.00 63.97 123 VAL A C 1
ATOM 980 O O . VAL A 1 123 ? -24.294 -1.050 -1.839 1.00 63.97 123 VAL A O 1
ATOM 983 N N . ASN A 1 124 ? -23.568 -3.013 -1.030 1.00 59.25 124 ASN A N 1
ATOM 984 C CA . ASN A 1 124 ? -24.839 -3.733 -1.149 1.00 59.25 124 ASN A CA 1
ATOM 985 C C . ASN A 1 124 ? -25.892 -3.329 -0.109 1.00 59.25 124 ASN A C 1
ATOM 987 O O . ASN A 1 124 ? -27.070 -3.560 -0.347 1.00 59.25 124 ASN A O 1
ATOM 991 N N . THR A 1 125 ? -25.519 -2.665 0.992 1.00 56.44 125 THR A N 1
ATOM 992 C CA . THR A 1 125 ? -26.497 -2.025 1.902 1.00 56.44 125 THR A CA 1
ATOM 993 C C . THR A 1 125 ? -27.180 -0.791 1.289 1.00 56.44 125 THR A C 1
ATOM 995 O O . THR A 1 125 ? -27.931 -0.102 1.968 1.00 56.44 125 THR A O 1
ATOM 998 N N . ARG A 1 126 ? -26.905 -0.473 0.017 1.00 52.47 126 ARG A N 1
ATOM 999 C CA . ARG A 1 126 ? -27.514 0.629 -0.743 1.00 52.47 126 ARG A CA 1
ATOM 1000 C C . ARG A 1 126 ? -28.768 0.206 -1.533 1.00 52.47 126 ARG A C 1
ATOM 1002 O O . ARG A 1 126 ? -29.002 0.751 -2.611 1.00 52.47 126 ARG A O 1
ATOM 1009 N N . ARG A 1 127 ? -29.548 -0.758 -1.042 1.00 39.19 127 ARG A N 1
ATOM 1010 C CA . ARG A 1 127 ? -30.896 -1.058 -1.549 1.00 39.19 127 ARG A CA 1
ATOM 1011 C C . ARG A 1 127 ? -31.897 -1.032 -0.412 1.00 39.19 127 ARG A C 1
ATOM 1013 O O . ARG A 1 127 ? -31.573 -1.634 0.633 1.00 39.19 127 ARG A O 1
#

InterPro domains:
  IPR054722 Retrovirus-related Pol polyprotein from transposon TNT 1-94-like, beta-barrel domain [PF22936] (5-78)